Protein AF-A0A7C1WI64-F1 (afdb_monomer_lite)

Secondary structure (DSSP, 8-state):
---SSSSSSSSSSSSSSS------------------------HHHHHHHHHHHHHHHHHHHHHHHHHHHHHHHHHHHHHHHHHHHHHHHHHHHHTTTT-SS-HHHHHHHHHHHHHHHHHHTPPPPPPPP-PPPS-----

Sequence (139 aa):
MKASLLAACSLAALLLLSSLGTSPVGASFQEDEPAARQTPPDLTQRIAELESRVEELERARKADSARLDGVLRFLEAQRKAARSMESALDRVNELGFTKGINYSSRELLLETLRAQAKALEAPLPKANPSPAKPGARGR

Structure (mmCIF, N/CA/C/O backbone):
data_AF-A0A7C1WI64-F1
#
_entry.id   AF-A0A7C1WI64-F1
#
loop_
_atom_site.group_PDB
_atom_site.id
_atom_site.type_symbol
_atom_site.label_atom_id
_atom_site.label_alt_id
_atom_site.label_comp_id
_atom_site.label_asym_id
_atom_site.label_entity_id
_atom_site.label_seq_id
_atom_site.pdbx_PDB_ins_code
_atom_site.Cartn_x
_atom_site.Cartn_y
_atom_site.Cartn_z
_atom_site.occupancy
_atom_site.B_iso_or_equiv
_atom_site.auth_seq_id
_atom_site.auth_comp_id
_atom_site.auth_asym_id
_atom_site.auth_atom_id
_atom_site.pdbx_PDB_model_num
ATOM 1 N N . MET A 1 1 ? 10.016 -29.742 -19.576 1.00 43.44 1 MET A N 1
ATOM 2 C CA . MET A 1 1 ? 9.618 -29.992 -18.174 1.00 43.44 1 MET A CA 1
ATOM 3 C C . MET A 1 1 ? 8.641 -28.895 -17.752 1.00 43.44 1 MET A C 1
ATOM 5 O O . MET A 1 1 ? 9.062 -27.840 -17.306 1.00 43.44 1 MET A O 1
ATOM 9 N N . LYS A 1 2 ? 7.347 -29.076 -18.040 1.00 47.78 2 LYS A N 1
ATOM 10 C CA . LYS A 1 2 ? 6.271 -28.098 -17.800 1.00 47.78 2 LYS A CA 1
ATOM 11 C C . LYS A 1 2 ? 5.041 -28.868 -17.317 1.00 47.78 2 LYS A C 1
ATOM 13 O O . LYS A 1 2 ? 4.277 -29.320 -18.155 1.00 47.78 2 LYS A O 1
ATOM 18 N N . ALA A 1 3 ? 4.903 -29.074 -16.008 1.00 48.91 3 ALA A N 1
ATOM 19 C CA . ALA A 1 3 ? 3.666 -29.555 -15.376 1.00 48.91 3 ALA A CA 1
ATOM 20 C C . ALA A 1 3 ? 3.819 -29.575 -13.844 1.00 48.91 3 ALA A C 1
ATOM 22 O O . ALA A 1 3 ? 4.038 -30.637 -13.274 1.00 48.91 3 ALA A O 1
ATOM 23 N N . SER A 1 4 ? 3.757 -28.429 -13.153 1.00 51.59 4 SER A N 1
ATOM 24 C CA . SER A 1 4 ? 3.661 -28.435 -11.671 1.00 51.59 4 SER A CA 1
ATOM 25 C C . SER A 1 4 ? 2.988 -27.210 -11.028 1.00 51.59 4 SER A C 1
ATOM 27 O O . SER A 1 4 ? 3.054 -27.073 -9.816 1.00 51.59 4 SER A O 1
ATOM 29 N N . LEU A 1 5 ? 2.319 -26.314 -11.768 1.00 45.22 5 LEU A N 1
ATOM 30 C CA . LEU A 1 5 ? 1.835 -25.041 -11.185 1.00 45.22 5 LEU A CA 1
ATOM 31 C C . LEU A 1 5 ? 0.320 -24.795 -11.259 1.00 45.22 5 LEU A C 1
ATOM 33 O O . LEU A 1 5 ? -0.134 -23.714 -10.911 1.00 45.22 5 LEU A O 1
ATOM 37 N N . LEU A 1 6 ? -0.482 -25.793 -11.642 1.00 47.03 6 LEU A N 1
ATOM 38 C CA . LEU A 1 6 ? -1.946 -25.650 -11.747 1.00 47.03 6 LEU A CA 1
ATOM 39 C C . LEU A 1 6 ? -2.741 -26.262 -10.575 1.00 47.03 6 LEU A C 1
ATOM 41 O O . LEU A 1 6 ? -3.965 -26.236 -10.594 1.00 47.03 6 LEU A O 1
ATOM 45 N N . ALA A 1 7 ? -2.081 -26.771 -9.530 1.00 47.97 7 ALA A N 1
ATOM 46 C CA . ALA A 1 7 ? -2.749 -27.528 -8.460 1.00 47.97 7 ALA A CA 1
ATOM 47 C C . ALA A 1 7 ? -3.156 -26.713 -7.210 1.00 47.97 7 ALA A C 1
ATOM 49 O O . ALA A 1 7 ? -3.736 -27.278 -6.290 1.00 47.97 7 ALA A O 1
ATOM 50 N N . ALA A 1 8 ? -2.887 -25.402 -7.145 1.00 47.69 8 ALA A N 1
ATOM 51 C CA . ALA A 1 8 ? -3.083 -24.625 -5.910 1.00 47.69 8 ALA A CA 1
ATOM 52 C C . ALA A 1 8 ? -4.382 -23.791 -5.841 1.00 47.69 8 ALA A C 1
ATOM 54 O O . ALA A 1 8 ? -4.699 -23.257 -4.785 1.00 47.69 8 ALA A O 1
ATOM 55 N N . CYS A 1 9 ? -5.163 -23.678 -6.924 1.00 41.94 9 CYS A N 1
ATOM 56 C CA . CYS A 1 9 ? -6.357 -22.811 -6.951 1.00 41.94 9 CYS A CA 1
ATOM 57 C C . CYS A 1 9 ? -7.699 -23.519 -6.682 1.00 41.94 9 CYS A C 1
ATOM 59 O O . CYS A 1 9 ? -8.721 -22.847 -6.599 1.00 41.94 9 CYS A O 1
ATOM 61 N N . SER A 1 10 ? -7.735 -24.846 -6.509 1.00 45.28 10 SER A N 1
ATOM 62 C CA . SER A 1 10 ? -9.009 -25.582 -6.383 1.00 45.28 10 SER A CA 1
ATOM 63 C C . SER A 1 10 ? -9.492 -25.815 -4.943 1.00 45.28 10 SER A C 1
ATOM 65 O O . SER A 1 10 ? -10.595 -26.323 -4.756 1.00 45.28 10 SER A O 1
ATOM 67 N N . LEU A 1 11 ? -8.706 -25.469 -3.917 1.00 44.19 11 LEU A N 1
ATOM 68 C CA . LEU A 1 11 ? -9.019 -25.813 -2.518 1.00 44.19 11 LEU A CA 1
ATOM 69 C C . LEU A 1 11 ? -9.738 -24.706 -1.727 1.00 44.19 11 LEU A C 1
ATOM 71 O O . LEU A 1 11 ? -10.277 -24.980 -0.661 1.00 44.19 11 LEU A O 1
ATOM 75 N N . ALA A 1 12 ? -9.821 -23.482 -2.256 1.00 48.03 12 ALA A N 1
ATOM 76 C CA . ALA A 1 12 ? -10.500 -22.367 -1.584 1.00 48.03 12 ALA A CA 1
ATOM 77 C C . ALA A 1 12 ? -12.019 -22.297 -1.857 1.00 48.03 12 ALA A C 1
ATOM 79 O O . ALA A 1 12 ? -12.730 -21.565 -1.174 1.00 48.03 12 ALA A O 1
ATOM 80 N N . ALA A 1 13 ? -12.535 -23.062 -2.826 1.00 46.34 13 ALA A N 1
ATOM 81 C CA . ALA A 1 13 ? -13.941 -22.994 -3.242 1.00 46.34 13 ALA A CA 1
ATOM 82 C C . ALA A 1 13 ? -14.859 -24.041 -2.577 1.00 46.34 13 ALA A C 1
ATOM 84 O O . ALA A 1 13 ? -16.075 -23.939 -2.702 1.00 46.34 13 ALA A O 1
ATOM 85 N N . LEU A 1 14 ? -14.313 -25.028 -1.852 1.00 46.53 14 LEU A N 1
ATOM 86 C CA . LEU A 1 14 ? -15.102 -26.136 -1.285 1.00 46.53 14 LEU A CA 1
ATOM 87 C C . LEU A 1 14 ? -15.485 -25.964 0.200 1.00 46.53 14 LEU A C 1
ATOM 89 O O . LEU A 1 14 ? -16.171 -26.817 0.750 1.00 46.53 14 LEU A O 1
ATOM 93 N N . LEU A 1 15 ? -15.067 -24.875 0.856 1.00 50.94 15 LEU A N 1
ATOM 94 C CA . LEU A 1 15 ? -15.337 -24.620 2.285 1.00 50.94 15 LEU A CA 1
ATOM 95 C C . LEU A 1 15 ? -16.476 -23.619 2.550 1.00 50.94 15 LEU A C 1
ATOM 97 O O . LEU A 1 15 ? -16.791 -23.346 3.704 1.00 50.94 15 LEU A O 1
ATOM 101 N N . LEU A 1 16 ? -17.122 -23.090 1.506 1.00 51.75 16 LEU A N 1
ATOM 102 C CA . LEU A 1 16 ? -18.190 -22.083 1.623 1.00 51.75 16 LEU A CA 1
ATOM 103 C C . LEU A 1 16 ? -19.613 -22.634 1.416 1.00 51.75 16 LEU A C 1
ATOM 105 O O . LEU A 1 16 ? -20.557 -21.852 1.362 1.00 51.75 16 LEU A O 1
ATOM 109 N N . LEU A 1 17 ? -19.795 -23.958 1.327 1.00 49.22 17 LEU A N 1
ATOM 110 C CA . LEU A 1 17 ? -21.091 -24.573 0.991 1.00 49.22 17 LEU A CA 1
ATOM 111 C C . LEU A 1 17 ? -21.699 -25.472 2.085 1.00 49.22 17 LEU A C 1
ATOM 113 O O . LEU A 1 17 ? -22.588 -26.265 1.790 1.00 49.22 17 LEU A O 1
ATOM 117 N N . SER A 1 18 ? -21.255 -25.346 3.340 1.00 50.75 18 SER A N 1
ATOM 118 C CA . SER A 1 18 ? -21.639 -26.277 4.420 1.00 50.75 18 SER A CA 1
ATOM 119 C C . SER A 1 18 ? -22.486 -25.677 5.552 1.00 50.75 18 SER A C 1
ATOM 121 O O . SER A 1 18 ? -22.653 -26.337 6.571 1.00 50.75 18 SER A O 1
ATOM 123 N N . SER A 1 19 ? -23.021 -24.455 5.433 1.00 50.25 19 SER A N 1
ATOM 124 C CA . SER A 1 19 ? -23.796 -23.828 6.528 1.00 50.25 19 SER A CA 1
ATOM 125 C C . SER A 1 19 ? -25.247 -23.466 6.196 1.00 50.25 19 SER A C 1
ATOM 127 O O . SER A 1 19 ? -25.890 -22.758 6.969 1.00 50.25 19 SER A O 1
ATOM 129 N N . LEU A 1 20 ? -25.807 -23.985 5.098 1.00 54.84 20 LEU A N 1
ATOM 130 C CA . LEU A 1 20 ? -27.249 -23.910 4.862 1.00 54.84 20 LEU A CA 1
ATOM 131 C C . LEU A 1 20 ? -27.932 -25.225 5.237 1.00 54.84 20 LEU A C 1
ATOM 133 O O . LEU A 1 20 ? -27.823 -26.217 4.525 1.00 54.84 20 LEU A O 1
ATOM 137 N N . GLY A 1 21 ? -28.710 -25.172 6.317 1.00 51.75 21 GLY A N 1
ATOM 138 C CA . GLY A 1 21 ? -29.855 -26.054 6.509 1.00 51.75 21 GLY A CA 1
ATOM 139 C C . GLY A 1 21 ? -29.829 -26.867 7.796 1.00 51.75 21 GLY A C 1
ATOM 140 O O . GLY A 1 21 ? -29.195 -27.914 7.870 1.00 51.75 21 GLY A O 1
ATOM 141 N N . THR A 1 22 ? -30.642 -26.451 8.768 1.00 52.19 22 THR A N 1
ATOM 142 C CA . THR A 1 22 ? -31.901 -27.132 9.145 1.00 52.19 22 THR A CA 1
ATOM 143 C C . THR A 1 22 ? -32.213 -26.776 10.598 1.00 52.19 22 THR A C 1
ATOM 145 O O . THR A 1 22 ? -31.684 -27.380 11.526 1.00 52.19 22 THR A O 1
ATOM 148 N N . SER A 1 23 ? -33.074 -25.779 10.811 1.00 48.59 23 SER A N 1
ATOM 149 C CA . SER A 1 23 ? -33.692 -25.548 12.119 1.00 48.59 23 SER A CA 1
ATOM 150 C C . SER A 1 23 ? -34.899 -26.480 12.259 1.00 48.59 23 SER A C 1
ATOM 152 O O . SER A 1 23 ? -35.821 -26.367 11.447 1.00 48.59 23 SER A O 1
ATOM 154 N N . PRO A 1 24 ? -34.949 -27.383 13.253 1.00 57.66 24 PRO A N 1
ATOM 155 C CA . PRO A 1 24 ? -36.188 -28.064 13.586 1.00 57.66 24 PRO A CA 1
ATOM 156 C C . PRO A 1 24 ? -37.130 -27.075 14.281 1.00 57.66 24 PRO A C 1
ATOM 158 O O . PRO A 1 24 ? -36.839 -26.551 15.355 1.00 57.66 24 PRO A O 1
ATOM 161 N N . VAL A 1 25 ? -38.281 -26.831 13.653 1.00 56.50 25 VAL A N 1
ATOM 162 C CA . VAL A 1 25 ? -39.463 -26.263 14.306 1.00 56.50 25 VAL A CA 1
ATOM 163 C C . VAL A 1 25 ? -40.002 -27.341 15.245 1.00 56.50 25 VAL A C 1
ATOM 165 O O . VAL A 1 25 ? -40.780 -28.201 14.846 1.00 56.50 25 VAL A O 1
ATOM 168 N N . GLY A 1 26 ? -39.511 -27.339 16.481 1.00 51.62 26 GLY A N 1
ATOM 169 C CA . GLY A 1 26 ? -39.991 -28.174 17.575 1.00 51.62 26 GLY A CA 1
ATOM 170 C C . GLY A 1 26 ? -40.517 -27.285 18.690 1.00 51.62 26 GLY A C 1
ATOM 171 O O . GLY A 1 26 ? -39.760 -26.849 19.550 1.00 51.62 26 GLY A O 1
ATOM 172 N N . ALA A 1 27 ? -41.814 -26.984 18.643 1.00 56.16 27 ALA A N 1
ATOM 173 C CA . ALA A 1 27 ? -42.540 -26.361 19.736 1.00 56.16 27 ALA A CA 1
ATOM 174 C C . ALA A 1 27 ? -42.788 -27.410 20.828 1.00 56.16 27 ALA A C 1
ATOM 176 O O . ALA A 1 27 ? -43.779 -28.134 20.794 1.00 56.16 27 ALA A O 1
ATOM 177 N N . SER A 1 28 ? -41.880 -27.498 21.793 1.00 54.91 28 SER A N 1
ATOM 178 C CA . SER A 1 28 ? -42.148 -28.113 23.092 1.00 54.91 28 SER A CA 1
ATOM 179 C C . SER A 1 28 ? -42.276 -26.996 24.121 1.00 54.91 28 SER A C 1
ATOM 181 O O . SER A 1 28 ? -41.286 -26.435 24.584 1.00 54.91 28 SER A O 1
ATOM 183 N N . PHE A 1 29 ? -43.531 -26.655 24.424 1.00 51.62 29 PHE A N 1
ATOM 184 C CA . PHE A 1 29 ? -43.922 -25.976 25.654 1.00 51.62 29 PHE A CA 1
ATOM 185 C C . PHE A 1 29 ? -43.547 -26.903 26.814 1.00 51.62 29 PHE A C 1
ATOM 187 O O . PHE A 1 29 ? -44.181 -27.938 27.013 1.00 51.62 29 PHE A O 1
ATOM 194 N N . GLN A 1 30 ? -42.479 -26.558 27.524 1.00 54.88 30 GLN A N 1
ATOM 195 C CA . GLN A 1 30 ? -42.102 -27.184 28.781 1.00 54.88 30 GLN A CA 1
ATOM 196 C C . GLN A 1 30 ? -42.237 -26.101 29.851 1.00 54.88 30 GLN A C 1
ATOM 198 O O . GLN A 1 30 ? -41.468 -25.142 29.881 1.00 54.88 30 GLN A O 1
ATOM 203 N N . GLU A 1 31 ? -43.314 -26.213 30.625 1.00 52.31 31 GLU A N 1
ATOM 204 C CA . GLU A 1 31 ? -43.624 -25.361 31.768 1.00 52.31 31 GLU A CA 1
ATOM 205 C C . GLU A 1 31 ? -42.624 -25.593 32.912 1.00 52.31 31 GLU A C 1
ATOM 207 O O . GLU A 1 31 ? -42.263 -26.728 33.222 1.00 52.31 31 GLU A O 1
ATOM 212 N N . ASP A 1 32 ? -42.231 -24.471 33.520 1.00 51.16 32 ASP A N 1
ATOM 213 C CA . ASP A 1 32 ? -41.742 -24.280 34.887 1.00 51.16 32 ASP A CA 1
ATOM 214 C C . ASP A 1 32 ? -40.555 -25.120 35.386 1.00 51.16 32 ASP A C 1
ATOM 216 O O . ASP A 1 32 ? -40.677 -26.017 36.221 1.00 51.16 32 ASP A O 1
ATOM 220 N N . GLU A 1 33 ? -39.351 -24.665 35.027 1.00 54.34 33 GLU A N 1
ATOM 221 C CA . GLU A 1 33 ? -38.265 -24.578 36.009 1.00 54.34 33 GLU A CA 1
ATOM 222 C C . GLU A 1 33 ? -38.274 -23.150 36.582 1.00 54.34 33 GLU A C 1
ATOM 224 O O . GLU A 1 33 ? -38.349 -22.196 35.797 1.00 54.34 33 GLU A O 1
ATOM 229 N N . PRO A 1 34 ? -38.194 -22.938 37.913 1.00 51.56 34 PRO A N 1
ATOM 230 C CA . PRO A 1 34 ? -38.062 -21.598 38.450 1.00 51.56 34 PRO A CA 1
ATOM 231 C C . PRO A 1 34 ? -36.730 -21.071 37.946 1.00 51.56 34 PRO A C 1
ATOM 233 O O . PRO A 1 34 ? -35.678 -21.488 38.428 1.00 51.56 34 PRO A O 1
ATOM 236 N N . ALA A 1 35 ? -36.795 -20.180 36.954 1.00 55.78 35 ALA A N 1
ATOM 237 C CA . ALA A 1 35 ? -35.661 -19.439 36.450 1.00 55.78 35 ALA A CA 1
ATOM 238 C C . ALA A 1 35 ? -34.907 -18.922 37.668 1.00 55.78 35 ALA A C 1
ATOM 240 O O . ALA A 1 35 ? -35.365 -17.994 38.348 1.00 55.78 35 ALA A O 1
ATOM 241 N N . ALA A 1 36 ? -33.796 -19.595 37.986 1.00 52.25 36 ALA A N 1
ATOM 242 C CA . ALA A 1 36 ? -32.853 -19.149 38.979 1.00 52.25 36 ALA A CA 1
ATOM 243 C C . ALA A 1 36 ? -32.634 -17.693 38.622 1.00 52.25 36 ALA A C 1
ATOM 245 O O . ALA A 1 36 ? -32.209 -17.402 37.502 1.00 52.25 36 ALA A O 1
ATOM 246 N N . ARG A 1 37 ? -33.083 -16.796 39.506 1.00 52.00 37 ARG A N 1
ATOM 247 C CA . ARG A 1 37 ? -32.923 -15.357 39.354 1.00 52.00 37 ARG A CA 1
ATOM 248 C C . ARG A 1 37 ? -31.430 -15.170 39.176 1.00 52.00 37 ARG A C 1
ATOM 250 O O . ARG A 1 37 ? -30.699 -15.176 40.160 1.00 52.00 37 ARG A O 1
ATOM 257 N N . GLN A 1 38 ? -30.985 -15.126 37.922 1.00 54.22 38 GLN A N 1
ATOM 258 C CA . GLN A 1 38 ? -29.634 -14.778 37.560 1.00 54.22 38 GLN A CA 1
ATOM 259 C C . GLN A 1 38 ? -29.527 -13.379 38.115 1.00 54.22 38 GLN A C 1
ATOM 261 O O . GLN A 1 38 ? -30.163 -12.454 37.605 1.00 54.22 38 GLN A O 1
ATOM 266 N N . THR A 1 39 ? -28.873 -13.278 39.269 1.00 59.09 39 THR A N 1
ATOM 267 C CA . THR A 1 39 ? -28.563 -12.022 39.923 1.00 59.09 39 THR A CA 1
ATOM 268 C C . THR A 1 39 ? -28.090 -11.116 38.799 1.00 59.09 39 THR A C 1
ATOM 270 O O . THR A 1 39 ? -27.183 -11.542 38.073 1.00 59.09 39 THR A O 1
ATOM 273 N N . PRO A 1 40 ? -28.765 -9.978 38.537 1.00 61.44 40 PRO A N 1
ATOM 274 C CA . PRO A 1 40 ? -28.413 -9.142 37.403 1.00 61.44 40 PRO A CA 1
ATOM 275 C C . PRO A 1 40 ? -26.901 -8.937 37.472 1.00 61.44 40 PRO A C 1
ATOM 277 O O . PRO A 1 40 ? -26.420 -8.575 38.551 1.00 61.44 40 PRO A O 1
ATOM 280 N N . PRO A 1 41 ? -26.148 -9.290 36.409 1.00 63.56 41 PRO A N 1
ATOM 281 C CA . PRO A 1 41 ? -24.698 -9.207 36.444 1.00 63.56 41 PRO A CA 1
ATOM 282 C C . PRO A 1 41 ? -24.342 -7.814 36.934 1.00 63.56 41 PRO A C 1
ATOM 284 O O . PRO A 1 41 ? -24.935 -6.842 36.454 1.00 63.56 41 PRO A O 1
ATOM 287 N N . ASP A 1 42 ? -23.459 -7.754 37.930 1.00 85.69 42 ASP A N 1
ATOM 288 C CA . ASP A 1 42 ? -23.115 -6.522 38.623 1.00 85.69 42 ASP A CA 1
ATOM 289 C C . ASP A 1 42 ? -22.814 -5.438 37.581 1.00 85.69 42 ASP A C 1
ATOM 291 O O . ASP A 1 42 ? -21.874 -5.554 36.790 1.00 85.69 42 ASP A O 1
ATOM 295 N N . LEU A 1 43 ? -23.694 -4.437 37.481 1.00 89.06 43 LEU A N 1
ATOM 296 C CA . LEU A 1 43 ? -23.678 -3.489 36.363 1.00 89.06 43 LEU A CA 1
ATOM 297 C C . LEU A 1 43 ? -22.354 -2.725 36.329 1.00 89.06 43 LEU A C 1
ATOM 299 O O . LEU A 1 43 ? -21.845 -2.420 35.255 1.00 89.06 43 LEU A O 1
ATOM 303 N N . THR A 1 44 ? -21.768 -2.500 37.502 1.00 90.06 44 THR A N 1
ATOM 304 C CA . THR A 1 44 ? -20.428 -1.951 37.694 1.00 90.06 44 THR A CA 1
ATOM 305 C C . THR A 1 44 ? -19.338 -2.804 37.051 1.00 90.06 44 THR A C 1
ATOM 307 O O . THR A 1 44 ? -18.488 -2.254 36.355 1.00 90.06 44 THR A O 1
ATOM 310 N N . GLN A 1 45 ? -19.378 -4.133 37.191 1.00 91.44 45 GLN A N 1
ATOM 311 C CA . GLN A 1 45 ? -18.424 -5.027 36.519 1.00 91.44 45 GLN A CA 1
ATOM 312 C C . GLN A 1 45 ? -18.574 -4.979 34.998 1.00 91.44 45 GLN A C 1
ATOM 314 O O . GLN A 1 45 ? -17.579 -4.890 34.284 1.00 91.44 45 GLN A O 1
ATOM 319 N N . ARG A 1 46 ? -19.814 -4.971 34.494 1.00 89.56 46 ARG A N 1
ATOM 320 C CA . ARG A 1 46 ? -20.085 -4.843 33.053 1.00 89.56 46 ARG A CA 1
ATOM 321 C C . ARG A 1 46 ? -19.614 -3.508 32.481 1.00 89.56 46 ARG A C 1
ATOM 323 O O . ARG A 1 46 ? -19.100 -3.482 31.368 1.00 89.56 46 ARG A O 1
ATOM 330 N N . ILE A 1 47 ? -19.796 -2.411 33.215 1.00 93.88 47 ILE A N 1
ATOM 331 C CA . ILE A 1 47 ? -19.308 -1.089 32.805 1.00 93.88 47 ILE A CA 1
ATOM 332 C C . ILE A 1 47 ? -17.780 -1.101 32.741 1.00 93.88 47 ILE A C 1
ATOM 334 O O . ILE A 1 47 ? -17.234 -0.742 31.703 1.00 93.88 47 ILE A O 1
ATOM 338 N N . ALA A 1 48 ? -17.104 -1.602 33.778 1.00 95.06 48 ALA A N 1
ATOM 339 C CA . ALA A 1 48 ? -15.645 -1.686 33.800 1.00 95.06 48 ALA A CA 1
ATOM 340 C C . ALA A 1 48 ? -15.085 -2.558 32.657 1.00 95.06 48 ALA A C 1
ATOM 342 O O . ALA A 1 48 ? -14.099 -2.195 32.015 1.00 95.06 48 ALA A O 1
ATOM 343 N N . GLU A 1 49 ? -15.733 -3.687 32.353 1.00 96.00 49 GLU A N 1
ATOM 344 C CA . GLU A 1 49 ? -15.364 -4.543 31.220 1.00 96.00 49 GLU A CA 1
ATOM 345 C C . GLU A 1 49 ? -15.535 -3.816 29.877 1.00 96.00 49 GLU A C 1
ATOM 347 O O . GLU A 1 49 ? -14.648 -3.855 29.021 1.00 96.00 49 GLU A O 1
ATOM 352 N N . LEU A 1 50 ? -16.666 -3.129 29.685 1.00 95.38 50 LEU A N 1
ATOM 353 C CA . LEU A 1 50 ? -16.940 -2.383 28.458 1.00 95.38 50 LEU A CA 1
ATOM 354 C C . LEU A 1 50 ? -15.977 -1.211 28.274 1.00 95.38 50 LEU A C 1
ATOM 356 O O . LEU A 1 50 ? -15.497 -1.006 27.161 1.00 95.38 50 LEU A O 1
ATOM 360 N N . GLU A 1 51 ? -15.662 -0.475 29.338 1.00 97.44 51 GLU A N 1
ATOM 361 C CA . GLU A 1 51 ? -14.668 0.601 29.319 1.00 97.44 51 GLU A CA 1
ATOM 362 C C . GLU A 1 51 ? -13.293 0.062 28.914 1.00 97.44 51 GLU A C 1
ATOM 364 O O . GLU A 1 51 ? -12.688 0.571 27.968 1.00 97.44 51 GLU A O 1
ATOM 369 N N . SER A 1 52 ? -12.851 -1.045 29.524 1.00 97.44 52 SER A N 1
ATOM 370 C CA . SER A 1 52 ? -11.593 -1.699 29.149 1.00 97.44 52 SER A CA 1
ATOM 371 C C . SER A 1 52 ? -11.588 -2.127 27.680 1.00 97.44 52 SER A C 1
ATOM 373 O O . SER A 1 52 ? -10.602 -1.931 26.968 1.00 97.44 52 SER A O 1
ATOM 375 N N . ARG A 1 53 ? -12.701 -2.681 27.187 1.00 95.38 53 ARG A N 1
ATOM 376 C CA . ARG A 1 53 ? -12.810 -3.132 25.796 1.00 95.38 53 ARG A CA 1
ATOM 377 C C . ARG A 1 53 ? -12.813 -1.967 24.807 1.00 95.38 53 ARG A C 1
ATOM 379 O O . ARG A 1 53 ? -12.245 -2.088 23.722 1.00 95.38 53 ARG A O 1
ATOM 386 N N . VAL A 1 54 ? -13.430 -0.841 25.161 1.00 97.69 54 VAL A N 1
ATOM 387 C CA . VAL A 1 54 ? -13.391 0.385 24.351 1.00 97.69 54 VAL A CA 1
ATOM 388 C C . VAL A 1 54 ? -11.961 0.908 24.259 1.00 97.69 54 VAL A C 1
ATOM 390 O O . VAL A 1 54 ? -11.496 1.183 23.153 1.00 97.69 54 VAL A O 1
ATOM 393 N N . GLU A 1 55 ? -11.232 0.968 25.373 1.00 98.00 55 GLU A N 1
ATOM 394 C CA . GLU A 1 55 ? -9.831 1.396 25.361 1.00 98.00 55 GLU A CA 1
ATOM 395 C C . GLU A 1 55 ? -8.949 0.497 24.484 1.00 98.00 55 GLU A C 1
ATOM 397 O O . GLU A 1 55 ? -8.117 0.991 23.717 1.00 98.00 55 GLU A O 1
ATOM 402 N N . GLU A 1 56 ? -9.129 -0.822 24.558 1.00 97.44 56 GLU A N 1
ATOM 403 C CA . GLU A 1 56 ? -8.406 -1.773 23.709 1.00 97.44 56 GLU A CA 1
ATOM 404 C C . GLU A 1 56 ? -8.709 -1.565 22.225 1.00 97.44 56 GLU A C 1
ATOM 406 O O . GLU A 1 56 ? -7.785 -1.498 21.407 1.00 97.44 56 GLU A O 1
ATOM 411 N N . LEU A 1 57 ? -9.986 -1.405 21.869 1.00 96.69 57 LEU A N 1
ATOM 412 C CA . LEU A 1 57 ? -10.401 -1.147 20.492 1.00 96.69 57 LEU A CA 1
ATOM 413 C C . LEU A 1 57 ? -9.859 0.187 19.975 1.00 96.69 57 LEU A C 1
ATOM 415 O O . LEU A 1 57 ? -9.442 0.273 18.820 1.00 96.69 57 LEU A O 1
ATOM 419 N N . GLU A 1 58 ? -9.808 1.224 20.809 1.00 97.62 58 GLU A N 1
ATOM 420 C CA . GLU A 1 58 ? -9.205 2.501 20.433 1.00 97.62 58 GLU A CA 1
ATOM 421 C C . GLU A 1 58 ? -7.701 2.381 20.183 1.00 97.62 58 GLU A C 1
ATOM 423 O O . GLU A 1 58 ? -7.189 2.954 19.214 1.00 97.62 58 GLU A O 1
ATOM 428 N N . ARG A 1 59 ? -6.982 1.622 21.021 1.00 97.12 59 ARG A N 1
ATOM 429 C CA . ARG A 1 59 ? -5.552 1.343 20.818 1.00 97.12 59 ARG A CA 1
ATOM 430 C C . ARG A 1 59 ? -5.326 0.549 19.533 1.00 97.12 59 ARG A C 1
ATOM 432 O O . ARG A 1 59 ? -4.470 0.935 18.736 1.00 97.12 59 ARG A O 1
ATOM 439 N N . ALA A 1 60 ? -6.119 -0.497 19.296 1.00 94.25 60 ALA A N 1
ATOM 440 C CA . ALA A 1 60 ? -6.050 -1.308 18.082 1.00 94.25 60 ALA A CA 1
ATOM 441 C C . ALA A 1 60 ? -6.325 -0.463 16.830 1.00 94.25 60 ALA A C 1
ATOM 443 O O . ALA A 1 60 ? -5.520 -0.445 15.902 1.00 94.25 60 ALA A O 1
ATOM 444 N N . ARG A 1 61 ? -7.392 0.345 16.849 1.00 96.94 61 ARG A N 1
ATOM 445 C CA . ARG A 1 61 ? -7.735 1.259 15.754 1.00 96.94 61 ARG A CA 1
ATOM 446 C C . ARG A 1 61 ? -6.607 2.244 15.456 1.00 96.94 61 ARG A C 1
ATOM 448 O O . ARG A 1 61 ? -6.298 2.479 14.289 1.00 96.94 61 ARG A O 1
ATOM 455 N N . LYS A 1 62 ? -5.993 2.835 16.488 1.00 95.62 62 LYS A N 1
ATOM 456 C CA . LYS A 1 62 ? -4.850 3.747 16.317 1.00 95.62 62 LYS A CA 1
ATOM 457 C C . LYS A 1 62 ? -3.669 3.024 15.670 1.00 95.62 62 LYS A C 1
ATOM 459 O O . LYS A 1 62 ? -3.116 3.537 14.698 1.00 95.62 62 LYS A O 1
ATOM 464 N N . ALA A 1 63 ? -3.327 1.829 16.148 1.00 91.88 63 ALA A N 1
ATOM 465 C CA . ALA A 1 63 ? -2.247 1.027 15.579 1.00 91.88 63 ALA A CA 1
ATOM 466 C C . ALA A 1 63 ? -2.504 0.669 14.105 1.00 91.88 63 ALA A C 1
ATOM 468 O O . ALA A 1 63 ? -1.616 0.834 13.268 1.00 91.88 63 ALA A O 1
ATOM 469 N N . ASP A 1 64 ? -3.723 0.253 13.767 1.00 93.31 64 ASP A N 1
ATOM 470 C CA . ASP A 1 64 ? -4.086 -0.093 12.393 1.00 93.31 64 ASP A CA 1
ATOM 471 C C . ASP A 1 64 ? -4.115 1.133 11.479 1.00 93.31 64 ASP A C 1
ATOM 473 O O . ASP A 1 64 ? -3.617 1.064 10.357 1.00 93.31 64 ASP A O 1
ATOM 477 N N . SER A 1 65 ? -4.593 2.284 11.963 1.00 93.19 65 SER A N 1
ATOM 478 C CA . SER A 1 65 ? -4.525 3.535 11.196 1.00 93.19 65 SER A CA 1
ATOM 479 C C . SER A 1 65 ? -3.081 3.931 10.871 1.00 93.19 65 SER A C 1
ATOM 481 O O . SER A 1 65 ? -2.775 4.240 9.723 1.00 93.19 65 SER A O 1
ATOM 483 N N . ALA A 1 66 ? -2.162 3.806 11.835 1.00 88.94 66 ALA A N 1
ATOM 484 C CA . ALA A 1 66 ? -0.748 4.095 11.618 1.00 88.94 66 ALA A CA 1
ATOM 485 C C . ALA A 1 66 ? -0.099 3.116 10.623 1.00 88.94 66 ALA A C 1
ATOM 487 O O . ALA A 1 66 ? 0.730 3.518 9.803 1.00 88.94 66 ALA A O 1
ATOM 488 N N . ARG A 1 67 ? -0.489 1.834 10.658 1.00 88.19 67 ARG A N 1
ATOM 489 C CA . ARG A 1 67 ? -0.044 0.833 9.674 1.00 88.19 67 ARG A CA 1
ATOM 490 C C . ARG A 1 67 ? -0.540 1.170 8.272 1.00 88.19 67 ARG A C 1
ATOM 492 O O . ARG A 1 67 ? 0.254 1.127 7.335 1.00 88.19 67 ARG A O 1
ATOM 499 N N . LEU A 1 68 ? -1.818 1.526 8.130 1.00 92.44 68 LEU A N 1
ATOM 500 C CA . LEU A 1 68 ? -2.402 1.915 6.845 1.00 92.44 68 LEU A CA 1
ATOM 501 C C . LEU A 1 68 ? -1.713 3.155 6.272 1.00 92.44 68 LEU A C 1
ATOM 503 O O . LEU A 1 68 ? -1.332 3.145 5.103 1.00 92.44 68 LEU A O 1
ATOM 507 N N . ASP A 1 69 ? -1.460 4.172 7.094 1.00 89.06 69 ASP A N 1
ATOM 508 C CA . ASP A 1 69 ? -0.712 5.361 6.679 1.00 89.06 69 ASP A CA 1
ATOM 509 C C . ASP A 1 69 ? 0.708 5.008 6.209 1.00 89.06 69 ASP A C 1
ATOM 511 O O . ASP A 1 69 ? 1.185 5.528 5.197 1.00 89.06 69 ASP A O 1
ATOM 515 N N . GLY A 1 70 ? 1.382 4.089 6.907 1.00 84.00 70 GLY A N 1
ATOM 516 C CA . GLY A 1 70 ? 2.690 3.570 6.504 1.00 84.00 70 GLY A CA 1
ATOM 517 C C . GLY A 1 70 ? 2.658 2.875 5.140 1.00 84.00 70 GLY A C 1
ATOM 518 O O . GLY A 1 70 ? 3.494 3.164 4.281 1.00 84.00 70 GLY A O 1
ATOM 519 N N . VAL A 1 71 ? 1.667 2.009 4.909 1.00 88.75 71 VAL A N 1
ATOM 520 C CA . VAL A 1 71 ? 1.474 1.312 3.627 1.00 88.75 71 VAL A CA 1
ATOM 521 C C . VAL A 1 71 ? 1.178 2.303 2.501 1.00 88.75 71 VAL A C 1
ATOM 523 O O . VAL A 1 71 ? 1.778 2.204 1.432 1.00 88.75 71 VAL A O 1
ATOM 526 N N . LEU A 1 72 ? 0.314 3.293 2.733 1.00 89.19 72 LEU A N 1
ATOM 527 C CA . LEU A 1 72 ? -0.012 4.311 1.731 1.00 89.19 72 LEU A CA 1
ATOM 528 C C . LEU A 1 72 ? 1.218 5.133 1.330 1.00 89.19 72 LEU A C 1
ATOM 530 O O . LEU A 1 72 ? 1.460 5.318 0.137 1.00 89.19 72 LEU A O 1
ATOM 534 N N . ARG A 1 73 ? 2.041 5.558 2.298 1.00 84.25 73 ARG A N 1
ATOM 535 C CA . ARG A 1 73 ? 3.304 6.269 2.020 1.00 84.25 73 ARG A CA 1
ATOM 536 C C . ARG A 1 73 ? 4.280 5.417 1.216 1.00 84.25 73 ARG A C 1
ATOM 538 O O . ARG A 1 73 ? 4.917 5.917 0.291 1.00 84.25 73 ARG A O 1
ATOM 545 N N . PHE A 1 74 ? 4.400 4.138 1.559 1.00 82.06 74 PHE A N 1
ATOM 546 C CA . PHE A 1 74 ? 5.263 3.205 0.841 1.00 82.06 74 PHE A CA 1
ATOM 547 C C . PHE A 1 74 ? 4.821 3.025 -0.615 1.00 82.06 74 PHE A C 1
ATOM 549 O O . PHE A 1 74 ? 5.643 3.131 -1.526 1.00 82.06 74 PHE A O 1
ATOM 556 N N . LEU A 1 75 ? 3.526 2.814 -0.849 1.00 87.12 75 LEU A N 1
ATOM 557 C CA . LEU A 1 75 ? 2.988 2.672 -2.199 1.00 87.12 75 LEU A CA 1
ATOM 558 C C . LEU A 1 75 ? 3.109 3.979 -3.006 1.00 87.12 75 LEU A C 1
ATOM 560 O O . LEU A 1 75 ? 3.419 3.948 -4.196 1.00 87.12 75 LEU A O 1
ATOM 564 N N . GLU A 1 76 ? 2.943 5.143 -2.373 1.00 85.19 76 GLU A N 1
ATOM 565 C CA . GLU A 1 76 ? 3.177 6.430 -3.033 1.00 85.19 76 GLU A CA 1
ATOM 566 C C . GLU A 1 76 ? 4.647 6.619 -3.443 1.00 85.19 76 GLU A C 1
ATOM 568 O O . GLU A 1 76 ? 4.928 7.080 -4.555 1.00 85.19 76 GLU A O 1
ATOM 573 N N . ALA A 1 77 ? 5.587 6.210 -2.586 1.00 78.81 77 ALA A N 1
ATOM 574 C CA . ALA A 1 77 ? 7.009 6.212 -2.910 1.00 78.81 77 ALA A CA 1
ATOM 575 C C . ALA A 1 77 ? 7.330 5.271 -4.085 1.00 78.81 77 ALA A C 1
ATOM 577 O O . ALA A 1 77 ? 8.068 5.669 -4.990 1.00 78.81 77 ALA A O 1
ATOM 578 N N . GLN A 1 78 ? 6.736 4.072 -4.125 1.00 85.12 78 GLN A N 1
ATOM 579 C CA . GLN A 1 78 ? 6.885 3.153 -5.261 1.00 85.12 78 GLN A CA 1
ATOM 580 C C . GLN A 1 78 ? 6.368 3.759 -6.565 1.00 85.12 78 GLN A C 1
ATOM 582 O O . GLN A 1 78 ? 7.071 3.723 -7.573 1.00 85.12 78 GLN A O 1
ATOM 587 N N . ARG A 1 79 ? 5.187 4.386 -6.544 1.00 84.38 79 ARG A N 1
ATOM 588 C CA . ARG A 1 79 ? 4.630 5.066 -7.720 1.00 84.38 79 ARG A CA 1
ATOM 589 C C . ARG A 1 79 ? 5.559 6.172 -8.226 1.00 84.38 79 ARG A C 1
ATOM 591 O O . ARG A 1 79 ? 5.780 6.305 -9.427 1.00 84.38 79 ARG A O 1
ATOM 598 N N . LYS A 1 80 ? 6.136 6.969 -7.320 1.00 80.75 80 LYS A N 1
ATOM 599 C CA . LYS A 1 80 ? 7.107 8.013 -7.690 1.00 80.75 80 LYS A CA 1
ATOM 600 C C . LYS A 1 80 ? 8.376 7.414 -8.304 1.00 80.75 80 LYS A C 1
ATOM 602 O O . LYS A 1 80 ? 8.873 7.949 -9.295 1.00 80.75 80 LYS A O 1
ATOM 607 N N . ALA A 1 81 ? 8.883 6.318 -7.742 1.00 77.69 81 ALA A N 1
ATOM 608 C CA . ALA A 1 81 ? 10.038 5.609 -8.284 1.00 77.69 81 ALA A CA 1
ATOM 609 C C . ALA A 1 81 ? 9.752 5.048 -9.687 1.00 77.69 81 ALA A C 1
ATOM 611 O O . ALA A 1 81 ? 10.568 5.236 -10.586 1.00 77.69 81 ALA A O 1
ATOM 612 N N . ALA A 1 82 ? 8.573 4.459 -9.901 1.00 80.88 82 ALA A N 1
ATOM 613 C CA . ALA A 1 82 ? 8.140 3.941 -11.197 1.00 80.88 82 ALA A CA 1
ATOM 614 C C . ALA A 1 82 ? 8.109 5.030 -12.283 1.00 80.88 82 ALA A C 1
ATOM 616 O O . ALA A 1 82 ? 8.690 4.847 -13.350 1.00 80.88 82 ALA A O 1
ATOM 617 N N . ARG A 1 83 ? 7.545 6.207 -11.981 1.00 80.69 83 ARG A N 1
ATOM 618 C CA . ARG A 1 83 ? 7.567 7.369 -12.893 1.00 80.69 83 ARG A CA 1
ATOM 619 C C . ARG A 1 83 ? 8.976 7.845 -13.214 1.00 80.69 83 ARG A C 1
ATOM 621 O O . ARG A 1 83 ? 9.293 8.168 -14.356 1.00 80.69 83 ARG A O 1
ATOM 628 N N . SER A 1 84 ? 9.831 7.913 -12.193 1.00 77.12 84 SER A N 1
ATOM 629 C CA . SER A 1 84 ? 11.229 8.304 -12.384 1.00 77.12 84 SER A CA 1
ATOM 630 C C . SER A 1 84 ? 11.969 7.305 -13.271 1.00 77.12 84 SER A C 1
ATOM 632 O O . SER A 1 84 ? 12.805 7.709 -14.074 1.00 77.12 84 SER A O 1
ATOM 634 N N . MET A 1 85 ? 11.669 6.015 -13.120 1.00 79.88 85 MET A N 1
ATOM 635 C CA . MET A 1 85 ? 12.234 4.948 -13.933 1.00 79.88 85 MET A CA 1
ATOM 636 C C . MET A 1 85 ? 11.753 5.043 -15.382 1.00 79.88 85 MET A C 1
ATOM 638 O O . MET A 1 85 ? 12.585 4.998 -16.280 1.00 79.88 85 MET A O 1
ATOM 642 N N . GLU A 1 86 ? 10.460 5.262 -15.624 1.00 82.88 86 GLU A N 1
ATOM 643 C CA . GLU A 1 86 ? 9.918 5.477 -16.973 1.00 82.88 86 GLU A CA 1
ATOM 644 C C . GLU A 1 86 ? 10.610 6.656 -17.680 1.00 82.88 86 GLU A C 1
ATOM 646 O O . GLU A 1 86 ? 11.157 6.490 -18.769 1.00 82.88 86 GLU A O 1
ATOM 651 N N . SER A 1 87 ? 10.724 7.808 -17.009 1.00 79.31 87 SER A N 1
ATOM 652 C CA . SER A 1 87 ? 11.421 8.976 -17.565 1.00 79.31 87 SER A CA 1
ATOM 653 C C . SER A 1 87 ? 12.913 8.721 -17.825 1.00 79.31 87 SER A C 1
ATOM 655 O O . SER A 1 87 ? 13.466 9.211 -18.813 1.00 79.31 87 SER A O 1
ATOM 657 N N . ALA A 1 88 ? 13.585 7.953 -16.961 1.00 75.50 88 ALA A N 1
ATOM 658 C CA . ALA A 1 88 ? 14.979 7.575 -17.173 1.00 75.50 88 ALA A CA 1
ATOM 659 C C . ALA A 1 88 ? 15.138 6.656 -18.394 1.00 75.50 88 ALA A C 1
ATOM 661 O O . ALA A 1 88 ? 16.085 6.831 -19.160 1.00 75.50 88 ALA A O 1
ATOM 662 N N . LEU A 1 89 ? 14.208 5.722 -18.611 1.00 80.94 89 LEU A N 1
ATOM 663 C CA . LEU A 1 89 ? 14.215 4.834 -19.776 1.00 80.94 89 LEU A CA 1
ATOM 664 C C . LEU A 1 89 ? 14.024 5.605 -21.078 1.00 80.94 89 LEU A C 1
ATOM 666 O O . LEU A 1 89 ? 14.735 5.331 -22.045 1.00 80.94 89 LEU A O 1
ATOM 670 N N . ASP A 1 90 ? 13.135 6.595 -21.091 1.00 81.75 90 ASP A N 1
ATOM 671 C CA . ASP A 1 90 ? 12.941 7.455 -22.258 1.00 81.75 90 ASP A CA 1
ATOM 672 C C . ASP A 1 90 ? 14.209 8.264 -22.576 1.00 81.75 90 ASP A C 1
ATOM 674 O O . ASP A 1 90 ? 14.668 8.267 -23.717 1.00 81.75 90 ASP A O 1
ATOM 678 N N . ARG A 1 91 ? 14.878 8.836 -21.564 1.00 74.75 91 ARG A N 1
ATOM 679 C CA . ARG A 1 91 ? 16.166 9.535 -21.761 1.00 74.75 91 ARG A CA 1
ATOM 680 C C . ARG A 1 91 ? 17.275 8.612 -22.264 1.00 74.75 91 ARG A C 1
ATOM 682 O O . ARG A 1 91 ? 18.038 8.980 -23.152 1.00 74.75 91 ARG A O 1
ATOM 689 N N . VAL A 1 92 ? 17.388 7.406 -21.711 1.00 74.69 92 VAL A N 1
ATOM 690 C CA . VAL A 1 92 ? 18.388 6.408 -22.139 1.00 74.69 92 VAL A CA 1
ATOM 691 C C . VAL A 1 92 ? 18.136 5.964 -23.585 1.00 74.69 92 VAL A C 1
ATOM 693 O O . VAL A 1 92 ? 19.081 5.733 -24.344 1.00 74.69 92 VAL A O 1
ATOM 696 N N . ASN A 1 93 ? 16.866 5.873 -23.981 1.00 76.50 93 ASN A N 1
ATOM 697 C CA . ASN A 1 93 ? 16.442 5.589 -25.347 1.00 76.50 93 ASN A CA 1
ATOM 698 C C . ASN A 1 93 ? 16.863 6.716 -26.317 1.00 76.50 93 ASN A C 1
ATOM 700 O O . ASN A 1 93 ? 17.510 6.432 -27.329 1.00 76.50 93 ASN A O 1
ATOM 704 N N . GLU A 1 94 ? 16.596 7.980 -25.970 1.00 79.00 94 GLU A N 1
ATOM 705 C CA . GLU A 1 94 ? 16.987 9.170 -26.747 1.00 79.00 94 GLU A CA 1
ATOM 706 C C . GLU A 1 94 ? 18.507 9.309 -26.909 1.00 79.00 94 GLU A C 1
ATOM 708 O O . GLU A 1 94 ? 19.001 9.551 -28.013 1.00 79.00 94 GLU A O 1
ATOM 713 N N . LEU A 1 95 ? 19.263 9.083 -25.829 1.00 76.94 95 LEU A N 1
ATOM 714 C CA . LEU A 1 95 ? 20.730 9.149 -25.817 1.00 76.94 95 LEU A CA 1
ATOM 715 C C . LEU A 1 95 ? 21.395 8.033 -26.636 1.00 76.94 95 LEU A C 1
ATOM 717 O O . LEU A 1 95 ? 22.610 8.032 -26.824 1.00 76.94 95 LEU A O 1
ATOM 721 N N . GLY A 1 96 ? 20.619 7.075 -27.145 1.00 71.31 96 GLY A N 1
ATOM 722 C CA . GLY A 1 96 ? 21.123 6.040 -28.034 1.00 71.31 96 GLY A CA 1
ATOM 723 C C . GLY A 1 96 ? 21.961 4.968 -27.339 1.00 71.31 96 GLY A C 1
ATOM 724 O O . GLY A 1 96 ? 22.628 4.207 -28.035 1.00 71.31 96 GLY A O 1
ATOM 725 N N . PHE A 1 97 ? 21.870 4.839 -26.007 1.00 64.00 97 PHE A N 1
ATOM 726 C CA . PHE A 1 97 ? 22.503 3.763 -25.217 1.00 64.00 97 PHE A CA 1
ATOM 727 C C . PHE A 1 97 ? 22.200 2.358 -25.772 1.00 64.00 97 PHE A C 1
ATOM 729 O O . PHE A 1 97 ? 22.940 1.404 -25.572 1.00 64.00 97 PHE A O 1
ATOM 736 N N . THR A 1 98 ? 21.110 2.238 -26.521 1.00 57.66 98 THR A N 1
ATOM 737 C CA . THR A 1 98 ? 20.588 1.003 -27.103 1.00 57.66 98 THR A CA 1
ATOM 738 C C . THR A 1 98 ? 20.718 0.931 -28.632 1.00 57.66 98 THR A C 1
ATOM 740 O O . THR A 1 98 ? 20.152 0.034 -29.249 1.00 57.66 98 THR A O 1
ATOM 743 N N . LYS A 1 99 ? 21.475 1.837 -29.273 1.00 59.94 99 LYS A N 1
ATOM 744 C CA . LYS A 1 99 ? 21.720 1.834 -30.734 1.00 59.94 99 LYS A CA 1
ATOM 745 C C . LYS A 1 99 ? 22.710 0.748 -31.211 1.00 59.94 99 LYS A C 1
ATOM 747 O O . LYS A 1 99 ? 23.077 0.740 -32.381 1.00 59.94 99 LYS A O 1
ATOM 752 N N . GLY 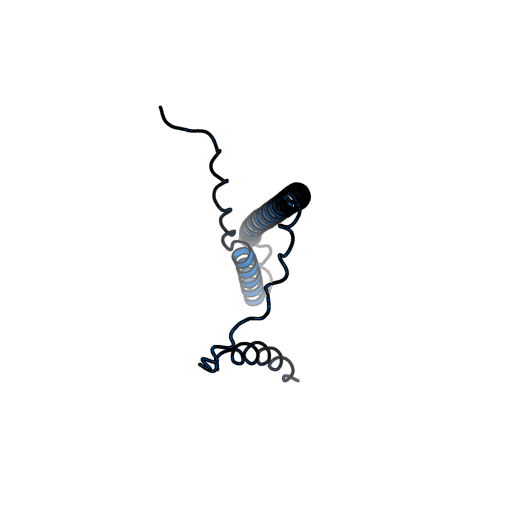A 1 100 ? 23.140 -0.175 -30.346 1.00 66.62 100 GLY A N 1
ATOM 753 C CA . GLY A 1 100 ? 24.088 -1.248 -30.675 1.00 66.62 100 GLY A CA 1
ATOM 754 C C . GLY A 1 100 ? 23.448 -2.626 -30.903 1.00 66.62 100 GLY A C 1
ATOM 755 O O . GLY A 1 100 ? 22.728 -3.122 -30.044 1.00 66.62 100 GLY A O 1
ATOM 756 N N . ILE A 1 101 ? 23.790 -3.236 -32.048 1.00 53.50 101 ILE A N 1
ATOM 757 C CA . ILE A 1 101 ? 23.775 -4.663 -32.463 1.00 53.50 101 ILE A CA 1
ATOM 758 C C . ILE A 1 101 ? 22.449 -5.460 -32.366 1.00 53.50 101 ILE A C 1
ATOM 760 O O . ILE A 1 101 ? 22.247 -6.338 -33.201 1.00 53.50 101 ILE A O 1
ATOM 764 N N . ASN A 1 102 ? 21.507 -5.176 -31.456 1.00 67.50 102 ASN A N 1
ATOM 765 C CA . ASN A 1 102 ? 20.250 -5.940 -31.373 1.00 67.50 102 ASN A CA 1
ATOM 766 C C . ASN A 1 102 ? 19.027 -5.095 -30.965 1.00 67.50 102 ASN A C 1
ATOM 768 O O . ASN A 1 102 ? 18.669 -4.981 -29.791 1.00 67.50 102 ASN A O 1
ATOM 772 N N . TYR A 1 103 ? 18.368 -4.523 -31.976 1.00 70.69 103 TYR A N 1
ATOM 773 C CA . TYR A 1 103 ? 17.173 -3.683 -31.839 1.00 70.69 103 TYR A CA 1
ATOM 774 C C . TYR A 1 103 ? 15.992 -4.415 -31.179 1.00 70.69 103 TYR A C 1
ATOM 776 O O . TYR A 1 103 ? 15.297 -3.845 -30.342 1.00 70.69 103 TYR A O 1
ATOM 784 N N . SER A 1 104 ? 15.791 -5.697 -31.489 1.00 69.56 104 SER A N 1
ATOM 785 C CA . SER A 1 104 ? 14.674 -6.481 -30.948 1.00 69.56 104 SER A CA 1
ATOM 786 C C . SER A 1 104 ? 14.801 -6.716 -29.440 1.00 69.56 104 SER A C 1
ATOM 788 O O . SER A 1 104 ? 13.821 -6.579 -28.710 1.00 69.56 104 SER A O 1
ATOM 790 N N . SER A 1 105 ? 16.012 -7.003 -28.948 1.00 68.44 105 SER A N 1
ATOM 791 C CA . SER A 1 105 ? 16.264 -7.176 -27.509 1.00 68.44 105 SER A CA 1
ATOM 792 C C . SER A 1 105 ? 16.038 -5.887 -26.721 1.00 68.44 105 SER A C 1
ATOM 794 O O . SER A 1 105 ? 15.558 -5.933 -25.592 1.00 68.44 105 SER A O 1
ATOM 796 N N . ARG A 1 106 ? 16.354 -4.735 -27.321 1.00 76.69 106 ARG A N 1
ATOM 797 C CA . ARG A 1 106 ? 16.094 -3.410 -26.748 1.00 76.69 106 ARG A CA 1
ATOM 798 C C . ARG A 1 106 ? 14.605 -3.155 -26.565 1.00 76.69 106 ARG A C 1
ATOM 800 O O . ARG A 1 106 ? 14.209 -2.756 -25.475 1.00 76.69 106 ARG A O 1
ATOM 807 N N . GLU A 1 107 ? 13.808 -3.328 -27.618 1.00 78.00 107 GLU A N 1
ATOM 808 C CA . GLU A 1 107 ? 12.373 -3.027 -27.559 1.00 78.00 107 GLU A CA 1
ATOM 809 C C . GLU A 1 107 ? 11.683 -3.906 -26.512 1.00 78.00 107 GLU A C 1
ATOM 811 O O . GLU A 1 107 ? 10.928 -3.393 -25.692 1.00 78.00 107 GLU A O 1
ATOM 816 N N . LEU A 1 108 ? 12.057 -5.188 -26.433 1.00 74.19 108 LEU A N 1
ATOM 817 C CA . LEU A 1 108 ? 11.549 -6.102 -25.409 1.00 74.19 108 LEU A CA 1
ATOM 818 C C . LEU A 1 108 ? 11.938 -5.668 -23.981 1.00 74.19 108 LEU A C 1
ATOM 820 O O . LEU A 1 108 ? 11.131 -5.749 -23.053 1.00 74.19 108 LEU A O 1
ATOM 824 N N . LEU A 1 109 ? 13.166 -5.182 -23.776 1.00 76.56 109 LEU A N 1
ATOM 825 C CA . LEU A 1 109 ? 13.617 -4.679 -22.471 1.00 76.56 109 LEU A CA 1
ATOM 826 C C . LEU A 1 109 ? 12.874 -3.396 -22.071 1.00 76.56 109 LEU A C 1
ATOM 828 O O . LEU A 1 109 ? 12.436 -3.259 -20.933 1.00 76.56 109 LEU A O 1
ATOM 832 N N . LEU A 1 110 ? 12.687 -2.463 -23.00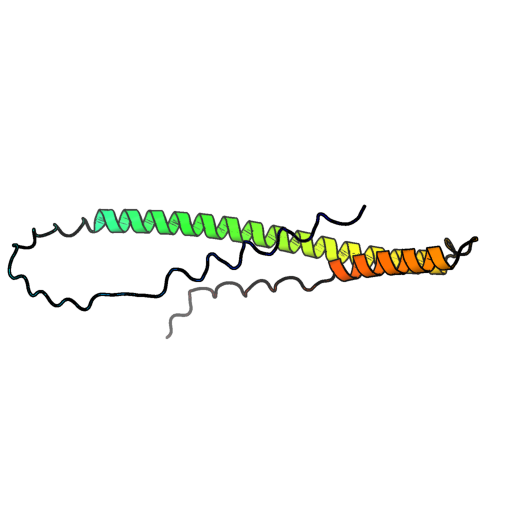6 1.00 79.75 110 LEU A N 1
ATOM 833 C CA . LEU A 1 110 ? 11.931 -1.235 -22.754 1.00 79.75 110 LEU A CA 1
ATOM 834 C C . LEU A 1 110 ? 10.451 -1.525 -22.496 1.00 79.75 110 LEU A C 1
ATOM 836 O O . LEU A 1 110 ? 9.863 -0.937 -21.592 1.00 79.75 110 LEU A O 1
ATOM 840 N N . GLU A 1 111 ? 9.854 -2.444 -23.251 1.00 80.06 111 GLU A N 1
ATOM 841 C CA . GLU A 1 111 ? 8.473 -2.884 -23.066 1.00 80.06 111 GLU A CA 1
ATOM 842 C C . GLU A 1 111 ? 8.270 -3.514 -21.684 1.00 80.06 111 GLU A C 1
ATOM 844 O O . GLU A 1 111 ? 7.367 -3.110 -20.950 1.00 80.06 111 GLU A O 1
ATOM 849 N N . THR A 1 112 ? 9.141 -4.446 -21.286 1.00 74.44 112 THR A N 1
ATOM 850 C CA . THR A 1 112 ? 9.050 -5.118 -19.979 1.00 74.44 112 THR A CA 1
ATOM 851 C C . THR A 1 112 ? 9.252 -4.154 -18.812 1.00 74.44 112 THR A C 1
ATOM 853 O O . THR A 1 112 ? 8.508 -4.212 -17.832 1.00 74.44 112 THR A O 1
ATOM 856 N N . LEU A 1 113 ? 10.194 -3.214 -18.921 1.00 79.38 113 LEU A N 1
ATOM 857 C CA . LEU A 1 113 ? 10.425 -2.216 -17.876 1.00 79.38 113 LEU A CA 1
ATOM 858 C C . LEU A 1 113 ? 9.291 -1.183 -17.790 1.00 79.38 113 LEU A C 1
ATOM 860 O O . LEU A 1 113 ? 8.895 -0.805 -16.687 1.00 79.38 113 LEU A O 1
ATOM 864 N N . ARG A 1 114 ? 8.701 -0.771 -18.920 1.00 80.62 114 ARG A N 1
ATOM 865 C CA . ARG A 1 1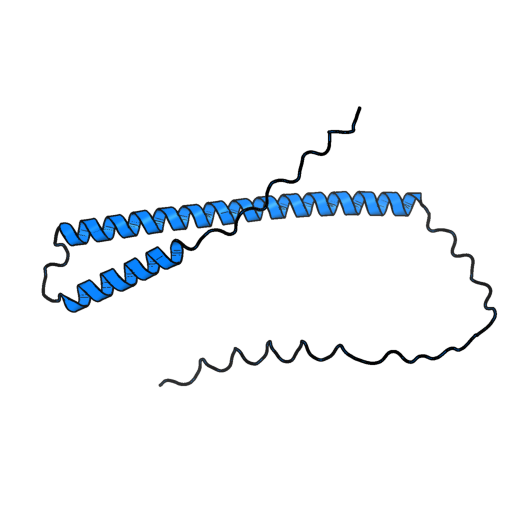14 ? 7.498 0.082 -18.934 1.00 80.62 114 ARG A CA 1
ATOM 866 C C . ARG A 1 114 ? 6.280 -0.642 -18.369 1.00 80.62 114 ARG A C 1
ATOM 868 O O . ARG A 1 114 ? 5.510 -0.046 -17.620 1.00 80.62 114 ARG A O 1
ATOM 875 N N . ALA A 1 115 ? 6.109 -1.926 -18.682 1.00 73.81 115 ALA A N 1
ATOM 876 C CA . ALA A 1 115 ? 5.050 -2.747 -18.103 1.00 73.81 115 ALA A CA 1
ATOM 877 C C . ALA A 1 115 ? 5.201 -2.854 -16.577 1.00 73.81 115 ALA A C 1
ATOM 879 O O . ALA A 1 115 ? 4.216 -2.715 -15.851 1.00 73.81 115 ALA A O 1
ATOM 880 N N . GLN A 1 116 ? 6.433 -3.017 -16.083 1.00 75.69 116 GLN A N 1
ATOM 881 C CA . GLN A 1 116 ? 6.722 -3.015 -14.650 1.00 75.69 116 GLN A CA 1
ATOM 882 C C . GLN A 1 116 ? 6.427 -1.652 -14.005 1.00 75.69 116 GLN A C 1
ATOM 884 O O . GLN A 1 116 ? 5.787 -1.608 -12.957 1.00 75.69 116 GLN A O 1
ATOM 889 N N . ALA A 1 117 ? 6.818 -0.541 -14.639 1.00 76.25 117 ALA A N 1
ATOM 890 C CA . ALA A 1 117 ? 6.511 0.802 -14.145 1.00 76.25 117 ALA A CA 1
ATOM 891 C C . ALA A 1 117 ? 4.993 1.054 -14.070 1.00 76.25 117 ALA A C 1
ATOM 893 O O . ALA A 1 117 ? 4.493 1.486 -13.033 1.00 76.25 117 ALA A O 1
ATOM 894 N N . LYS A 1 118 ? 4.237 0.685 -15.113 1.00 74.12 118 LYS A N 1
ATOM 895 C CA . LYS A 1 118 ? 2.767 0.788 -15.125 1.00 74.12 118 LYS A CA 1
ATOM 896 C C . LYS A 1 118 ? 2.093 -0.066 -14.057 1.00 74.12 118 LYS A C 1
ATOM 898 O O . LYS A 1 118 ? 1.124 0.382 -13.450 1.00 74.12 118 LYS A O 1
ATOM 903 N N . ALA A 1 119 ? 2.592 -1.275 -13.800 1.00 75.06 119 ALA A N 1
ATOM 904 C CA . ALA A 1 119 ? 2.053 -2.132 -12.744 1.00 75.06 119 ALA A CA 1
ATOM 905 C C . ALA A 1 119 ? 2.187 -1.487 -11.350 1.00 75.06 119 ALA A C 1
ATOM 907 O O . ALA A 1 119 ? 1.318 -1.664 -10.499 1.00 75.06 119 ALA A O 1
ATOM 908 N N . LEU A 1 120 ? 3.241 -0.695 -11.139 1.00 74.19 120 LEU A N 1
ATOM 909 C CA . LEU A 1 120 ? 3.493 0.049 -9.902 1.00 74.19 120 LEU A CA 1
ATOM 910 C C . LEU A 1 120 ? 2.727 1.383 -9.820 1.00 74.19 120 LEU A C 1
ATOM 912 O O . LEU A 1 120 ? 2.659 1.989 -8.751 1.00 74.19 120 LEU A O 1
ATOM 916 N N . GLU A 1 121 ? 2.129 1.846 -10.921 1.00 70.31 121 GLU A N 1
ATOM 917 C CA . GLU A 1 121 ? 1.274 3.040 -10.958 1.00 70.31 121 GLU A CA 1
ATOM 918 C C . GLU A 1 121 ? -0.202 2.775 -10.635 1.00 70.31 121 GLU A C 1
ATOM 920 O O . GLU A 1 121 ? -1.003 3.716 -10.633 1.00 70.31 121 GLU A O 1
ATOM 925 N N . ALA A 1 122 ? -0.574 1.524 -10.346 1.00 72.31 122 ALA A N 1
ATOM 926 C CA . ALA A 1 122 ? -1.944 1.165 -9.998 1.00 72.31 122 ALA A CA 1
ATOM 927 C C . ALA A 1 122 ? -2.518 2.107 -8.912 1.00 72.31 122 ALA A C 1
ATOM 929 O O . ALA A 1 122 ? -1.805 2.500 -7.980 1.00 72.31 122 ALA A O 1
ATOM 930 N N . PRO A 1 123 ? -3.798 2.516 -9.027 1.00 66.81 123 PRO A N 1
ATOM 931 C CA . PRO A 1 123 ? -4.380 3.499 -8.126 1.00 66.81 123 PRO A CA 1
ATOM 932 C C . PRO A 1 12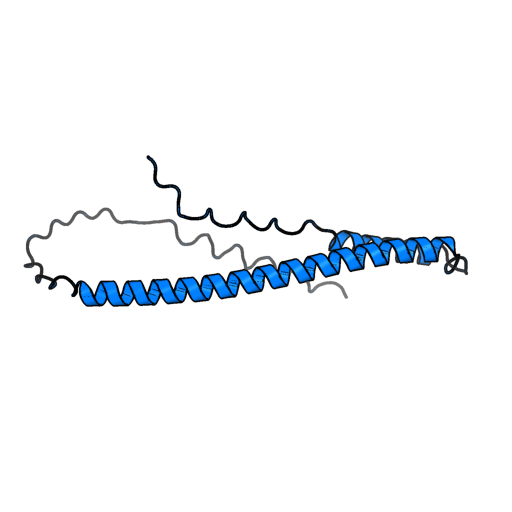3 ? -4.337 2.997 -6.684 1.00 66.81 123 PRO A C 1
ATOM 934 O O . PRO A 1 123 ? -4.786 1.893 -6.378 1.00 66.81 123 PRO A O 1
ATOM 937 N N . LEU A 1 124 ? -3.820 3.845 -5.793 1.00 69.12 124 LEU A N 1
ATOM 938 C CA . LEU A 1 124 ? -3.853 3.592 -4.358 1.00 69.12 124 LEU A CA 1
ATOM 939 C C . LEU A 1 124 ? -5.309 3.403 -3.909 1.00 69.12 124 LEU A C 1
ATOM 941 O O . LEU A 1 124 ? -6.179 4.163 -4.358 1.00 69.12 124 LEU A O 1
ATOM 945 N N . PRO A 1 125 ? -5.588 2.457 -2.996 1.00 64.81 125 PRO A N 1
ATOM 946 C CA . PRO A 1 125 ? -6.867 2.417 -2.307 1.00 64.81 125 PRO A CA 1
ATOM 947 C C . PRO A 1 125 ? -7.121 3.797 -1.701 1.00 64.81 125 PRO A C 1
ATOM 949 O O . PRO A 1 125 ? -6.280 4.322 -0.968 1.00 64.81 125 PRO A O 1
ATOM 952 N N . LYS A 1 126 ? -8.250 4.423 -2.050 1.00 63.31 126 LYS A N 1
ATOM 953 C CA . LYS A 1 126 ? -8.605 5.732 -1.496 1.00 63.31 126 LYS A CA 1
ATOM 954 C C . LYS A 1 126 ? -8.700 5.577 0.020 1.00 63.31 126 LYS A C 1
ATOM 956 O O . LYS A 1 126 ? -9.491 4.765 0.497 1.00 63.31 126 LYS A O 1
ATOM 961 N N . ALA A 1 127 ? -7.899 6.336 0.766 1.00 55.00 127 ALA A N 1
ATOM 962 C CA . ALA A 1 127 ? -8.081 6.441 2.206 1.00 55.00 127 ALA A CA 1
ATOM 963 C C . ALA A 1 127 ? -9.520 6.919 2.459 1.00 55.00 127 ALA A C 1
ATOM 965 O O . ALA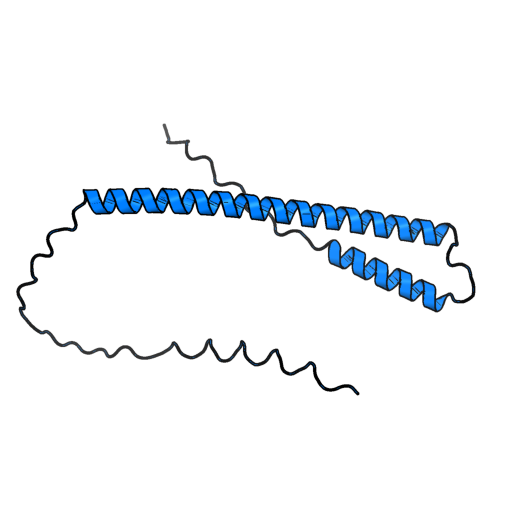 A 1 127 ? -9.934 7.949 1.919 1.00 55.00 127 ALA A O 1
ATOM 966 N N . ASN A 1 128 ? -10.301 6.136 3.209 1.00 53.62 128 ASN A N 1
ATOM 967 C CA . ASN A 1 128 ? -11.658 6.526 3.586 1.00 53.62 128 ASN A CA 1
ATOM 968 C C . ASN A 1 128 ? -11.618 7.893 4.289 1.00 53.62 128 ASN A C 1
ATOM 970 O O . ASN A 1 128 ? -10.693 8.140 5.069 1.00 53.62 128 ASN A O 1
ATOM 974 N N . PRO A 1 129 ? -12.591 8.785 4.023 1.00 57.97 129 PRO A N 1
ATOM 975 C CA . PRO A 1 129 ? -12.603 10.113 4.617 1.00 57.97 129 PRO A CA 1
ATOM 976 C C . PRO A 1 129 ? -12.582 10.005 6.144 1.00 57.97 129 PRO A C 1
ATOM 978 O O . PRO A 1 129 ? -13.290 9.179 6.726 1.00 57.97 129 PRO A O 1
ATOM 981 N N . SER A 1 130 ? -11.741 10.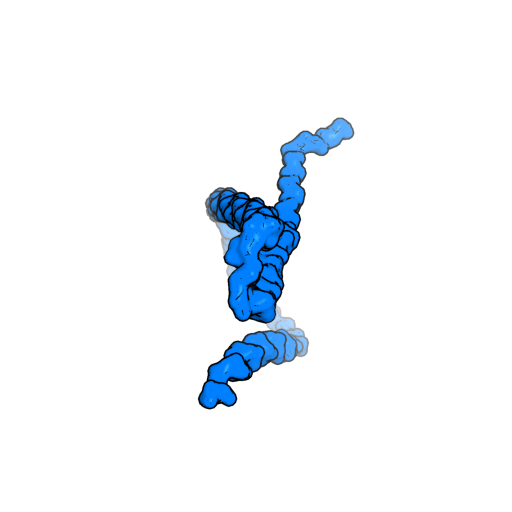832 6.773 1.00 56.69 130 SER A N 1
ATOM 982 C CA . SER A 1 130 ? -11.594 10.926 8.227 1.00 56.69 130 SER A CA 1
ATOM 983 C C . SER A 1 130 ? -12.952 10.909 8.939 1.00 56.69 130 SER A C 1
ATOM 985 O O . SER A 1 130 ? -13.889 11.560 8.469 1.00 56.69 130 SER A O 1
ATOM 987 N N . PRO A 1 131 ? -13.068 10.221 10.091 1.00 57.88 131 PRO A N 1
ATOM 988 C CA . PRO A 1 131 ? -14.297 10.215 10.874 1.00 57.88 131 PRO A CA 1
ATOM 989 C C . PRO A 1 131 ? -14.705 11.656 11.196 1.00 57.88 131 PRO A C 1
ATOM 991 O O . PRO A 1 131 ? -13.892 12.447 11.682 1.00 57.88 131 PRO A O 1
ATOM 994 N N . ALA A 1 132 ? -15.958 12.000 10.891 1.00 59.09 132 ALA A N 1
ATOM 995 C CA . ALA A 1 132 ? -16.519 13.312 11.177 1.00 59.09 132 ALA A CA 1
ATOM 996 C C . ALA A 1 132 ? -16.311 13.657 12.660 1.00 59.09 132 ALA A C 1
ATOM 998 O O . ALA A 1 132 ? -16.599 12.843 13.541 1.00 59.09 132 ALA A O 1
ATOM 999 N N . LYS A 1 133 ? -15.789 14.861 12.929 1.00 59.12 133 LYS A N 1
ATOM 1000 C CA . LYS A 1 133 ? -15.631 15.386 14.290 1.00 59.12 133 LYS A CA 1
ATOM 1001 C C . LYS A 1 133 ? -16.981 15.295 15.022 1.00 59.12 133 LYS A C 1
ATOM 1003 O O . LYS A 1 133 ? -17.952 15.879 14.537 1.00 59.12 133 LYS A O 1
ATOM 1008 N N . PRO A 1 134 ? -17.068 14.623 16.181 1.00 58.12 134 PRO A N 1
ATOM 1009 C CA . PRO A 1 134 ? -18.266 14.673 17.000 1.00 58.12 134 PRO A CA 1
ATOM 1010 C C . PRO A 1 134 ? -18.324 16.046 17.670 1.00 58.12 134 PRO A C 1
ATOM 1012 O O . PRO A 1 134 ? -17.489 16.357 18.515 1.00 58.12 134 PRO A O 1
ATOM 1015 N N . GLY A 1 135 ? -19.276 16.893 17.273 1.00 55.53 135 GLY A N 1
ATOM 1016 C CA . GLY A 1 135 ? -19.444 18.191 17.929 1.00 55.53 135 GLY A CA 1
ATOM 1017 C C . GLY A 1 135 ? -20.153 19.264 17.116 1.00 55.53 135 GLY A C 1
ATOM 1018 O O . GLY A 1 135 ? -19.620 20.355 16.960 1.00 55.53 135 GLY A O 1
ATOM 1019 N N . ALA A 1 136 ? -21.357 18.985 16.628 1.00 50.09 136 ALA A N 1
ATOM 1020 C CA . ALA A 1 136 ? -22.317 20.030 16.279 1.00 50.09 136 ALA A CA 1
ATOM 1021 C C . ALA A 1 136 ? -23.704 19.572 16.747 1.00 50.09 136 ALA A C 1
ATOM 1023 O O . ALA A 1 136 ? -24.540 19.149 15.954 1.00 50.09 136 ALA A O 1
ATOM 1024 N N . ARG A 1 137 ? -23.918 19.559 18.071 1.00 49.88 137 ARG A N 1
ATOM 1025 C CA . ARG A 1 137 ? -25.277 19.469 18.621 1.00 49.88 137 ARG A CA 1
ATOM 1026 C C . ARG A 1 137 ? -25.987 20.789 18.331 1.00 49.88 137 ARG A C 1
ATOM 1028 O O . ARG A 1 137 ? -25.405 21.856 18.524 1.00 49.88 137 ARG A O 1
ATOM 1035 N N . GLY A 1 138 ? -27.204 20.655 17.814 1.00 50.50 138 GLY A N 1
ATOM 1036 C CA . GLY A 1 138 ? -28.078 21.733 17.380 1.00 50.50 138 GLY A CA 1
ATOM 1037 C C . GLY A 1 138 ? -28.342 22.788 18.449 1.00 50.50 138 GLY A C 1
ATOM 1038 O O . GLY A 1 138 ? -28.295 22.515 19.650 1.00 50.50 138 GLY A O 1
ATOM 1039 N N . ARG A 1 139 ? -28.599 23.994 17.948 1.00 40.75 139 ARG A N 1
ATOM 1040 C CA . ARG A 1 139 ? -29.383 25.013 18.640 1.00 40.75 139 ARG A CA 1
ATOM 1041 C C . ARG A 1 139 ? -30.861 24.665 18.542 1.00 40.75 139 ARG A C 1
ATOM 1043 O O . ARG A 1 139 ? -31.225 24.040 17.520 1.00 40.75 139 ARG A O 1
#

Radius of gyration: 30.55 Å; chains: 1; bounding box: 68×55×72 Å

pLDDT: mean 70.11, std 16.95, range [40.75, 98.0]

Foldseek 3Di:
DDDDPPPPPPPPPPPPPPPDDDDDPDDDPDDDDPPPPPPPPPVVVVVVVVVVVVVVVVVVVVVVVVVLVVVLVVLVVLLVVLVVQLVVLVVCVVVCVPVDDDPPVSVVVNVVSNVVSVVSNPDDDPDDPDDPDPDDDDD